Protein AF-A0A6V7LEU6-F1 (afdb_monomer_lite)

Organism: NCBI:txid1563983

Secondary structure (DSSP, 8-state):
-HHHHHHHHHHHHHHHHHHHHHHHHHHHHHS-HHHHHHHHHHHHHHHHHHHHHHHHHHHHTTT-SHHHHHHHHHHHHHHHHHHHHS---TT----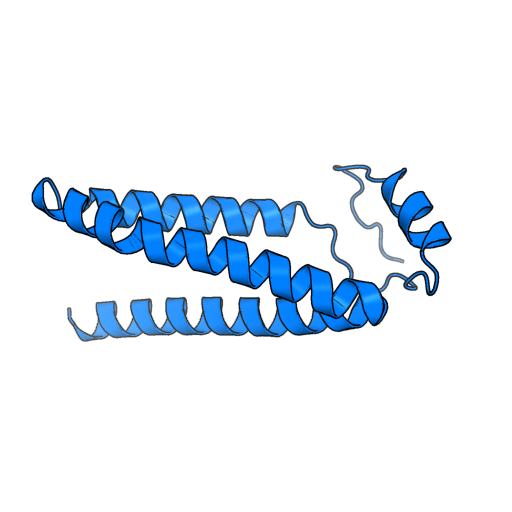SSHHHHHHHHHT--TT------

Radius of gyration: 18.44 Å; chains: 1; bounding box: 52×36×47 Å

InterPro domains:
  IPR020846 Major facilitator superfamily domain [PS50850] (1-91)
  IPR036259 MFS transporter superfamily [G3DSA:1.20.1250.20] (1-100)
  IPR036259 MFS transporter superfamily [SSF103473] (2-95)

pLDDT: mean 76.02, std 16.42, range [37.62, 94.88]

Sequence (117 aa):
AVWVTVSLAMIGKFGIAASFAVFYVFVGELLPTVLRSQAMGIASFIAGIGLLTFPYIVHLAVYSRVLPLIVMGSLSVAGALTSIFLPETLNIHLPQTIEEGEMFGADFKLWSCPTLP

Structure (mmCIF, N/CA/C/O backbone):
data_AF-A0A6V7LEU6-F1
#
_entry.id   AF-A0A6V7LEU6-F1
#
loop_
_atom_site.group_PDB
_atom_site.id
_atom_site.type_symbol
_atom_site.label_atom_id
_atom_site.label_alt_id
_atom_site.label_comp_id
_atom_site.label_asym_id
_atom_site.label_entity_id
_atom_site.label_seq_id
_atom_site.pdbx_PDB_ins_code
_atom_site.Cartn_x
_atom_site.Cartn_y
_atom_site.Cartn_z
_atom_site.occupancy
_atom_site.B_iso_or_equiv
_atom_site.auth_seq_id
_atom_site.auth_comp_id
_atom_site.auth_asym_id
_atom_site.auth_atom_id
_atom_site.pdbx_PDB_model_num
ATOM 1 N N . ALA A 1 1 ? 2.404 16.525 -23.815 1.00 63.25 1 ALA A N 1
ATOM 2 C CA . ALA A 1 1 ? 2.902 15.404 -22.986 1.00 63.25 1 ALA A CA 1
ATOM 3 C C . ALA A 1 1 ? 2.872 15.710 -21.482 1.00 63.25 1 ALA A C 1
ATOM 5 O O . ALA A 1 1 ? 2.336 14.900 -20.741 1.00 63.25 1 ALA A O 1
ATOM 6 N N . VAL A 1 2 ? 3.361 16.874 -21.023 1.00 83.00 2 VAL A N 1
ATOM 7 C CA . VAL A 1 2 ? 3.438 17.222 -19.583 1.00 83.00 2 VAL A CA 1
ATOM 8 C C . VAL A 1 2 ? 2.072 17.240 -18.875 1.00 83.00 2 VAL A C 1
ATOM 10 O O . VAL A 1 2 ? 1.939 16.710 -17.777 1.00 83.00 2 VAL A O 1
ATOM 13 N N . TRP A 1 3 ? 1.029 17.763 -19.525 1.00 89.00 3 TRP A N 1
ATOM 14 C CA . TRP A 1 3 ? -0.334 17.779 -18.974 1.00 89.00 3 TRP A CA 1
ATOM 15 C C . TRP A 1 3 ? -0.892 16.377 -18.688 1.00 89.00 3 TRP A C 1
ATOM 17 O O . TRP A 1 3 ? -1.553 16.178 -17.675 1.00 89.00 3 TRP A O 1
ATOM 27 N N . VAL A 1 4 ? -0.554 15.389 -19.525 1.00 90.19 4 VAL A N 1
ATOM 28 C CA . VAL A 1 4 ? -0.966 13.990 -19.328 1.00 90.19 4 VAL A CA 1
ATOM 29 C C . VAL A 1 4 ? -0.265 13.407 -18.102 1.00 90.19 4 VAL A C 1
ATOM 31 O O . VAL A 1 4 ? -0.929 12.875 -17.217 1.00 90.19 4 VAL A O 1
ATOM 34 N N . THR A 1 5 ? 1.053 13.588 -17.979 1.00 87.50 5 THR A N 1
ATOM 35 C CA . THR A 1 5 ? 1.806 13.120 -16.803 1.00 87.50 5 THR A CA 1
ATOM 36 C C . THR A 1 5 ? 1.355 13.791 -15.507 1.00 87.50 5 THR A C 1
ATOM 38 O O . THR A 1 5 ? 1.269 13.127 -14.480 1.00 87.50 5 THR A O 1
ATOM 41 N N . VAL A 1 6 ? 1.011 15.082 -15.550 1.00 91.06 6 VAL A N 1
ATOM 42 C CA . VAL A 1 6 ? 0.497 15.812 -14.382 1.00 91.06 6 VAL A CA 1
ATOM 43 C C . VAL A 1 6 ? -0.894 15.312 -14.002 1.00 91.06 6 VAL A C 1
ATOM 45 O O . VAL A 1 6 ? -1.130 15.045 -12.828 1.00 91.06 6 VAL A O 1
ATOM 48 N N . SER A 1 7 ? -1.794 15.121 -14.972 1.00 93.44 7 SER A N 1
ATOM 49 C CA . SER A 1 7 ? -3.133 14.584 -14.700 1.00 93.44 7 SER A CA 1
ATOM 50 C C . SER A 1 7 ? -3.073 13.187 -14.074 1.00 93.44 7 SER A C 1
ATOM 52 O O . SER A 1 7 ? -3.709 12.948 -13.050 1.00 93.44 7 SER A O 1
ATOM 54 N N . LEU A 1 8 ? -2.223 12.302 -14.605 1.00 88.38 8 LEU A N 1
ATOM 55 C CA . LEU A 1 8 ? -2.043 10.947 -14.087 1.00 88.38 8 LEU A CA 1
ATOM 56 C C . LEU A 1 8 ? -1.439 10.954 -12.674 1.00 88.38 8 LEU A C 1
ATOM 58 O O . LEU A 1 8 ? -1.894 10.218 -11.800 1.00 88.38 8 LEU A O 1
ATOM 62 N N . ALA A 1 9 ? -0.464 11.831 -12.419 1.00 88.38 9 ALA A N 1
ATOM 63 C CA . ALA A 1 9 ? 0.120 12.000 -11.090 1.00 88.38 9 ALA A CA 1
ATOM 64 C C . ALA A 1 9 ? -0.896 12.535 -10.065 1.00 88.38 9 ALA A C 1
ATOM 66 O O . ALA A 1 9 ? -0.899 12.092 -8.917 1.00 88.38 9 ALA A O 1
ATOM 67 N N . MET A 1 10 ? -1.778 13.458 -10.465 1.00 93.62 10 MET A N 1
ATOM 68 C CA . MET A 1 10 ? -2.824 13.992 -9.586 1.00 93.62 10 MET A CA 1
ATOM 69 C C . MET A 1 10 ? -3.882 12.946 -9.243 1.00 93.62 10 MET A C 1
ATOM 71 O O . MET A 1 10 ? -4.287 12.869 -8.086 1.00 93.62 10 MET A O 1
ATOM 75 N N . ILE A 1 11 ? -4.272 12.100 -10.203 1.00 94.25 11 ILE A N 1
ATOM 76 C CA . ILE A 1 11 ? -5.182 10.971 -9.954 1.00 94.25 11 ILE A CA 1
ATOM 77 C C . ILE A 1 11 ? -4.559 10.002 -8.944 1.00 94.25 11 ILE A C 1
ATOM 79 O O . ILE A 1 11 ? -5.209 9.632 -7.969 1.00 94.25 11 ILE A O 1
ATOM 83 N N . GLY A 1 12 ? -3.281 9.649 -9.121 1.00 89.88 12 GLY A N 1
ATOM 84 C CA . GLY A 1 12 ? -2.567 8.791 -8.170 1.00 89.88 12 GLY A CA 1
ATOM 85 C C . GLY A 1 12 ? -2.496 9.400 -6.767 1.00 89.88 12 GLY A C 1
ATOM 86 O O . GLY A 1 12 ? -2.802 8.733 -5.780 1.00 89.88 12 GLY A O 1
ATOM 87 N N . LYS A 1 13 ? -2.167 10.694 -6.666 1.00 90.06 13 LYS A N 1
ATOM 88 C CA . LYS A 1 13 ? -2.122 11.414 -5.384 1.00 90.06 13 LYS A CA 1
ATOM 89 C C . LYS A 1 13 ? -3.492 11.464 -4.702 1.00 90.06 13 LYS A C 1
ATOM 91 O O . LYS A 1 13 ? -3.566 11.292 -3.487 1.00 90.06 13 LYS A O 1
ATOM 96 N N . PHE A 1 14 ? -4.558 11.685 -5.469 1.00 92.81 14 PHE A N 1
ATOM 97 C CA . PHE A 1 14 ? -5.927 11.675 -4.960 1.00 92.81 14 PHE A CA 1
ATOM 98 C C . PHE A 1 14 ? -6.324 10.291 -4.435 1.00 92.81 14 PHE A C 1
ATOM 100 O O . PHE A 1 14 ? -6.850 10.195 -3.330 1.00 92.81 14 PHE A O 1
ATOM 107 N N . GLY A 1 15 ? -5.998 9.224 -5.173 1.00 91.62 15 GLY A N 1
ATOM 108 C CA . GLY A 1 15 ? -6.256 7.848 -4.744 1.00 91.62 15 GLY A CA 1
ATOM 109 C C . GLY A 1 15 ? -5.572 7.513 -3.419 1.00 91.62 15 GLY A C 1
ATOM 110 O O . GLY A 1 15 ? -6.227 7.049 -2.492 1.00 91.62 15 GLY A O 1
ATOM 111 N N . ILE A 1 16 ? -4.284 7.844 -3.285 1.00 89.19 16 ILE A N 1
ATOM 112 C CA . ILE A 1 16 ? -3.537 7.629 -2.036 1.00 89.19 16 ILE A CA 1
ATOM 113 C C . ILE A 1 16 ? -4.184 8.401 -0.876 1.00 89.19 16 ILE A C 1
ATOM 115 O O . ILE A 1 16 ? -4.382 7.838 0.198 1.00 89.19 16 ILE A O 1
ATOM 119 N N . ALA A 1 17 ? -4.553 9.669 -1.085 1.00 92.06 17 ALA A N 1
ATOM 120 C CA . ALA A 1 17 ? -5.201 10.479 -0.053 1.00 92.06 17 ALA A CA 1
ATOM 121 C C . ALA A 1 17 ? -6.556 9.897 0.390 1.00 92.06 17 ALA A C 1
ATOM 123 O O . ALA A 1 17 ? -6.834 9.844 1.589 1.00 92.06 17 ALA A O 1
ATOM 124 N N . ALA A 1 18 ? -7.370 9.424 -0.557 1.00 91.50 18 ALA A N 1
ATOM 125 C CA . ALA A 1 18 ? -8.646 8.777 -0.267 1.00 91.50 18 ALA A CA 1
ATOM 126 C C . ALA A 1 18 ? -8.455 7.478 0.535 1.00 91.50 18 ALA A C 1
ATOM 128 O O . ALA A 1 18 ? -9.105 7.299 1.564 1.00 91.50 18 ALA A O 1
ATOM 129 N N . SER A 1 19 ? -7.514 6.615 0.131 1.00 89.06 19 SER A N 1
ATOM 130 C CA . SER A 1 19 ? -7.186 5.385 0.866 1.00 89.06 19 SER A CA 1
ATOM 131 C C . SER A 1 19 ? -6.724 5.671 2.296 1.00 89.06 19 SER A C 1
ATOM 133 O O . SER A 1 19 ? -7.153 4.990 3.225 1.00 89.06 19 SER A O 1
ATOM 135 N N . PHE A 1 20 ? -5.894 6.702 2.501 1.00 87.56 20 PHE A N 1
ATOM 136 C CA . PHE A 1 20 ? -5.475 7.113 3.844 1.00 87.56 20 PHE A CA 1
ATOM 137 C C . PHE A 1 20 ? -6.657 7.589 4.693 1.00 87.56 20 PHE A C 1
ATOM 139 O O . PHE A 1 20 ? -6.767 7.185 5.847 1.00 87.56 20 PHE A O 1
ATOM 146 N N . ALA A 1 21 ? -7.561 8.404 4.143 1.00 89.25 21 ALA A N 1
ATOM 147 C CA . ALA A 1 21 ? -8.737 8.872 4.878 1.00 89.25 21 ALA A CA 1
ATOM 148 C C . ALA A 1 21 ? -9.623 7.704 5.342 1.00 89.25 21 ALA A C 1
ATOM 150 O O . ALA A 1 21 ? -10.013 7.649 6.507 1.00 89.25 21 ALA A O 1
ATOM 151 N N . VAL A 1 22 ? -9.872 6.738 4.455 1.00 86.38 22 VAL A N 1
ATOM 152 C CA . VAL A 1 22 ? -10.652 5.531 4.763 1.00 86.38 22 VAL A CA 1
ATOM 153 C C . VAL A 1 22 ? -9.960 4.675 5.829 1.00 86.38 22 VAL A C 1
ATOM 155 O O . VAL A 1 22 ? -10.609 4.244 6.779 1.00 86.38 22 VAL A O 1
ATOM 158 N N . PHE A 1 23 ? -8.640 4.489 5.742 1.00 84.50 23 PHE A N 1
ATOM 159 C CA . PHE A 1 23 ? -7.867 3.767 6.758 1.00 84.50 23 PHE A CA 1
ATOM 160 C C . PHE A 1 23 ? -8.018 4.384 8.158 1.00 84.50 23 PHE A C 1
ATOM 162 O O . PHE A 1 23 ? -8.234 3.664 9.131 1.00 84.50 23 PHE A O 1
ATOM 169 N N . TYR A 1 24 ? -7.960 5.715 8.268 1.00 84.50 24 TYR A N 1
ATOM 170 C CA . TYR A 1 24 ? -8.145 6.414 9.546 1.00 84.50 24 TYR A CA 1
ATOM 171 C C . TYR A 1 24 ? -9.540 6.216 10.144 1.00 84.50 24 TYR A C 1
ATOM 173 O O . TYR A 1 24 ? -9.666 6.119 11.368 1.00 84.50 24 TYR A O 1
ATOM 181 N N . VAL A 1 25 ? -10.571 6.163 9.296 1.00 85.12 25 VAL A N 1
ATOM 182 C CA . VAL A 1 25 ? -11.943 5.862 9.719 1.00 85.12 25 VAL A CA 1
ATOM 183 C C . VAL A 1 25 ? -12.026 4.415 10.195 1.00 85.12 25 VAL A C 1
ATOM 185 O O . VAL A 1 25 ? -12.459 4.186 11.317 1.00 85.12 25 VAL A O 1
ATOM 188 N N . PHE A 1 26 ? -11.501 3.451 9.434 1.00 78.12 26 PHE A N 1
ATOM 189 C CA . PHE A 1 26 ? -11.502 2.041 9.840 1.00 78.12 26 PHE A CA 1
ATOM 190 C C . PHE A 1 26 ? -10.805 1.798 11.172 1.00 78.12 26 PHE A C 1
ATOM 192 O O . PHE A 1 26 ? -11.344 1.123 12.040 1.00 78.12 26 PHE A O 1
ATOM 199 N N . VAL A 1 27 ? -9.637 2.398 11.373 1.00 80.25 27 VAL A N 1
ATOM 200 C CA . VAL A 1 27 ? -8.911 2.330 12.646 1.00 80.25 27 VAL A CA 1
ATOM 201 C C . VAL A 1 27 ? -9.716 2.948 13.800 1.00 80.25 27 VAL A C 1
ATOM 203 O O . VAL A 1 27 ? -9.515 2.572 14.950 1.00 80.25 27 VAL A O 1
ATOM 206 N N . GLY A 1 28 ? -10.615 3.895 13.519 1.00 77.06 28 GLY A N 1
ATOM 207 C CA . GLY A 1 28 ? -11.516 4.482 14.509 1.00 77.06 28 GLY A CA 1
ATOM 208 C C . GLY A 1 28 ? -12.744 3.635 14.836 1.00 77.06 28 GLY A C 1
ATOM 209 O O . GLY A 1 28 ? -13.173 3.663 15.984 1.00 77.06 28 GLY A O 1
ATOM 210 N N . GLU A 1 29 ? -13.274 2.900 13.859 1.00 77.31 29 GLU A N 1
ATOM 211 C CA . GLU A 1 29 ? -14.471 2.064 14.014 1.00 77.31 29 GLU A CA 1
ATOM 212 C C . GLU A 1 29 ? -14.131 0.682 14.598 1.00 77.31 29 GLU A C 1
ATOM 214 O O . GLU A 1 29 ? -14.792 0.227 15.523 1.00 77.31 29 GLU A O 1
ATOM 219 N N . LEU A 1 30 ? -13.071 0.027 14.102 1.00 69.12 30 LEU A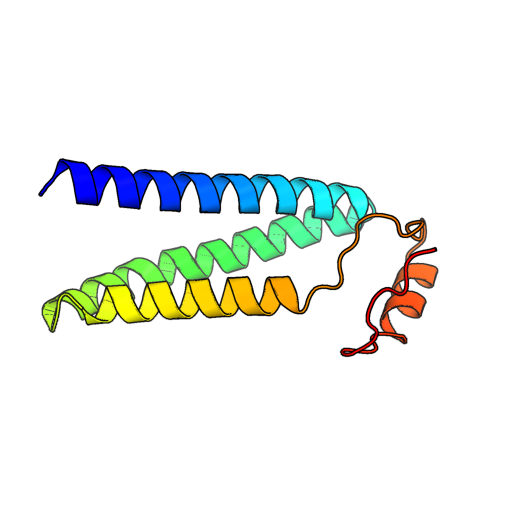 N 1
ATOM 220 C CA . LEU A 1 30 ? -12.717 -1.362 14.445 1.00 69.12 30 LEU A CA 1
ATOM 221 C C . LEU A 1 30 ? -11.973 -1.525 15.772 1.00 69.12 30 LEU A C 1
ATOM 223 O O . LEU A 1 30 ? -12.010 -2.604 16.359 1.00 69.12 30 LEU A O 1
ATOM 227 N N . LEU A 1 31 ? -11.224 -0.509 16.208 1.00 68.19 31 LEU A N 1
ATOM 228 C CA . LEU A 1 31 ? -10.279 -0.661 17.313 1.00 68.19 31 LEU A CA 1
ATOM 229 C C . LEU A 1 31 ? -10.725 0.133 18.550 1.00 68.19 31 LEU A C 1
ATOM 231 O O . LEU A 1 31 ? -10.896 1.353 18.460 1.00 68.19 31 LEU A O 1
ATOM 235 N N . PRO A 1 32 ? -10.818 -0.499 19.739 1.00 70.88 32 PRO A N 1
ATOM 236 C CA . PRO A 1 32 ? -11.020 0.225 20.989 1.00 70.88 32 PRO A CA 1
ATOM 237 C C . PRO A 1 32 ? -9.854 1.193 21.248 1.00 70.88 32 PRO A C 1
ATOM 239 O O . PRO A 1 32 ? -8.738 1.008 20.756 1.00 70.88 32 PRO A O 1
ATOM 242 N N . THR A 1 33 ? -10.090 2.234 22.051 1.00 75.38 33 THR A N 1
ATOM 243 C CA . THR A 1 33 ? -9.175 3.384 22.238 1.00 75.38 33 THR A CA 1
ATOM 244 C C . THR A 1 33 ? -7.727 3.012 22.584 1.00 75.38 33 THR A C 1
ATOM 246 O O . THR A 1 33 ? -6.807 3.708 22.155 1.00 75.38 33 THR A O 1
ATOM 249 N N . VAL A 1 34 ? -7.505 1.900 23.294 1.00 75.06 34 VAL A N 1
ATOM 250 C CA . VAL A 1 34 ? -6.168 1.377 23.636 1.00 75.06 34 VAL A CA 1
ATOM 251 C C . VAL A 1 34 ? -5.428 0.741 22.454 1.00 75.06 34 VAL A C 1
ATOM 253 O O . VAL A 1 34 ? -4.209 0.855 22.361 1.00 75.06 34 VAL A O 1
ATOM 256 N N . LEU A 1 35 ? -6.145 0.102 21.528 1.00 77.81 35 LEU A N 1
ATOM 257 C CA . LEU A 1 35 ? -5.558 -0.515 20.336 1.00 77.81 35 LEU A CA 1
ATOM 258 C C . LEU A 1 35 ? -5.394 0.495 19.200 1.00 77.81 35 LEU A C 1
ATOM 260 O O . LEU A 1 35 ? -4.476 0.367 18.394 1.00 77.81 35 LEU A O 1
ATOM 264 N N . ARG A 1 36 ? -6.228 1.540 19.165 1.00 83.00 36 ARG A N 1
ATOM 265 C CA . ARG A 1 36 ? -6.163 2.593 18.146 1.00 83.00 36 ARG A CA 1
ATOM 266 C C . ARG A 1 36 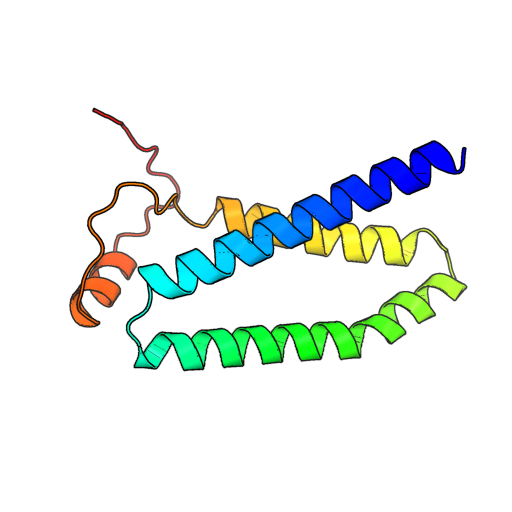? -4.808 3.307 18.121 1.00 83.00 36 ARG A C 1
ATOM 268 O O . ARG A 1 36 ? -4.226 3.481 17.052 1.00 83.00 36 ARG A O 1
ATOM 275 N N . SER A 1 37 ? -4.290 3.713 19.281 1.00 86.06 37 SER A N 1
ATOM 276 C CA . SER A 1 37 ? -2.991 4.399 19.379 1.00 86.06 37 SER A CA 1
ATOM 277 C C . SER A 1 37 ? -1.825 3.480 19.002 1.00 86.06 37 SER A C 1
ATOM 279 O O . SER A 1 37 ? -0.927 3.897 18.270 1.00 86.06 37 SER A O 1
ATOM 281 N N . GLN A 1 38 ? -1.879 2.215 19.427 1.00 89.00 38 GLN A N 1
ATOM 282 C CA . GLN A 1 38 ? -0.895 1.184 19.088 1.00 89.00 38 GLN A CA 1
ATOM 283 C C . GLN A 1 38 ? -0.871 0.902 17.579 1.00 89.00 38 GLN A C 1
ATOM 285 O O . GLN A 1 38 ? 0.193 0.936 16.964 1.00 89.00 38 GLN A O 1
ATOM 290 N N . ALA A 1 39 ? -2.036 0.700 16.957 1.00 85.69 39 ALA A N 1
ATOM 291 C CA . ALA A 1 39 ? -2.151 0.442 15.523 1.00 85.69 39 ALA A CA 1
ATOM 292 C C . ALA A 1 39 ? -1.605 1.605 14.683 1.00 85.69 39 ALA A C 1
ATOM 294 O O . ALA A 1 39 ? -0.837 1.383 13.746 1.00 85.69 39 ALA A O 1
ATOM 295 N N . MET A 1 40 ? -1.925 2.851 15.050 1.00 88.75 40 MET A N 1
ATOM 296 C CA . MET A 1 40 ? -1.361 4.023 14.371 1.00 88.75 40 MET A CA 1
ATOM 297 C C . MET A 1 40 ? 0.153 4.160 14.579 1.00 88.75 40 MET A C 1
ATOM 299 O O . MET A 1 40 ? 0.858 4.569 13.654 1.00 88.75 40 MET A O 1
ATOM 303 N N . GLY A 1 41 ? 0.672 3.792 15.755 1.00 90.88 41 GLY A N 1
ATOM 304 C CA . GLY A 1 41 ? 2.112 3.744 16.019 1.00 90.88 41 GLY A CA 1
ATOM 305 C C . GLY A 1 41 ? 2.833 2.732 15.127 1.00 90.88 41 GLY A C 1
ATOM 306 O O . GLY A 1 41 ? 3.826 3.073 14.484 1.00 90.88 41 GLY A O 1
ATOM 307 N N . ILE A 1 42 ? 2.292 1.516 15.011 1.00 91.12 42 ILE A N 1
ATOM 308 C CA . ILE A 1 42 ? 2.835 0.457 14.146 1.00 91.12 42 ILE A CA 1
ATOM 309 C C . ILE A 1 42 ? 2.778 0.879 12.673 1.00 91.12 42 ILE A C 1
ATOM 311 O O . ILE A 1 42 ? 3.774 0.759 11.960 1.00 91.12 42 ILE A O 1
ATOM 315 N N . ALA A 1 43 ? 1.652 1.437 12.219 1.00 89.00 43 ALA A N 1
ATOM 316 C CA . ALA A 1 43 ? 1.516 1.948 10.855 1.00 89.00 43 ALA A CA 1
ATOM 317 C C . ALA A 1 43 ? 2.552 3.044 10.550 1.00 89.00 43 ALA A C 1
ATOM 319 O O . ALA A 1 43 ? 3.182 3.032 9.491 1.00 89.00 43 ALA A O 1
ATOM 320 N N . SER A 1 44 ? 2.787 3.951 11.502 1.00 91.44 44 SER A N 1
ATOM 321 C CA . SER A 1 44 ? 3.796 5.010 11.374 1.00 91.44 44 SER A CA 1
ATOM 322 C C . SER A 1 44 ? 5.218 4.449 11.327 1.00 91.44 44 SER A C 1
ATOM 324 O O . SER A 1 44 ? 6.047 4.937 10.561 1.00 91.44 44 SER A O 1
ATOM 326 N N . PHE A 1 45 ? 5.507 3.398 12.097 1.00 94.56 45 PHE A N 1
ATOM 327 C CA . PHE A 1 45 ? 6.798 2.714 12.062 1.00 94.56 45 PHE A CA 1
ATOM 328 C C . PHE A 1 45 ? 7.055 2.047 10.701 1.00 94.56 45 PHE A C 1
ATOM 330 O O . PHE A 1 45 ? 8.123 2.234 10.116 1.00 94.56 45 PHE A O 1
ATOM 337 N N . ILE A 1 46 ? 6.057 1.347 10.148 1.00 91.88 46 ILE A N 1
ATOM 338 C CA . ILE A 1 46 ? 6.132 0.737 8.809 1.00 91.88 46 ILE A CA 1
ATOM 339 C C . ILE A 1 46 ? 6.332 1.815 7.736 1.00 91.88 46 ILE A C 1
ATOM 341 O O . ILE A 1 46 ? 7.199 1.675 6.871 1.00 91.88 46 ILE A O 1
ATOM 345 N N . ALA A 1 47 ? 5.586 2.922 7.817 1.00 90.69 47 ALA A N 1
ATOM 346 C CA . ALA A 1 47 ? 5.779 4.068 6.931 1.00 90.69 47 ALA A CA 1
ATOM 347 C C . ALA A 1 47 ? 7.207 4.634 7.042 1.00 90.69 47 ALA A C 1
ATOM 349 O O . ALA A 1 47 ? 7.834 4.922 6.023 1.00 90.69 47 ALA A O 1
ATOM 350 N N . GLY A 1 48 ? 7.758 4.715 8.257 1.00 94.25 48 GLY A N 1
ATOM 351 C CA . GLY A 1 48 ? 9.142 5.119 8.512 1.00 94.25 48 GLY A CA 1
ATOM 352 C C . GLY A 1 48 ? 10.176 4.223 7.822 1.00 94.25 48 GLY A C 1
ATOM 353 O O . GLY A 1 48 ? 11.087 4.734 7.169 1.00 94.25 48 GLY A O 1
ATOM 354 N N . ILE A 1 49 ? 10.010 2.897 7.885 1.00 94.88 49 ILE A N 1
ATOM 355 C CA . ILE A 1 49 ? 10.864 1.944 7.150 1.00 94.88 49 ILE A CA 1
ATOM 356 C C . ILE A 1 49 ? 10.755 2.176 5.637 1.00 94.88 49 ILE A C 1
ATOM 358 O O . ILE A 1 49 ? 11.765 2.155 4.926 1.00 94.88 49 ILE A O 1
ATOM 362 N N . GLY A 1 50 ? 9.547 2.451 5.138 1.00 89.81 50 GLY A N 1
ATOM 363 C CA . GLY A 1 50 ? 9.315 2.802 3.737 1.00 89.81 50 GLY A CA 1
ATOM 364 C C . GLY A 1 50 ? 10.088 4.053 3.314 1.00 89.81 50 GLY A C 1
ATOM 365 O O . GLY A 1 50 ? 10.762 4.040 2.283 1.00 89.81 50 GLY A O 1
ATOM 366 N N . LEU A 1 51 ? 10.067 5.106 4.139 1.00 91.25 51 LEU A N 1
ATOM 367 C CA . LEU A 1 51 ? 10.833 6.335 3.901 1.00 91.25 51 LEU A CA 1
ATOM 368 C C . LEU A 1 51 ? 12.347 6.090 3.909 1.00 91.25 51 LEU A C 1
ATOM 370 O O . LEU A 1 51 ? 13.050 6.645 3.067 1.00 91.25 51 LEU A O 1
ATOM 374 N N . LEU A 1 52 ? 12.850 5.247 4.815 1.00 94.19 52 LEU A N 1
ATOM 375 C CA . LEU A 1 52 ? 14.274 4.898 4.871 1.00 94.19 52 LEU A CA 1
ATOM 376 C C . LEU A 1 52 ? 14.722 4.102 3.635 1.00 94.19 52 LEU A C 1
ATOM 378 O O . LEU A 1 52 ? 15.834 4.281 3.140 1.00 94.19 52 LEU A O 1
ATOM 382 N N . THR A 1 53 ? 13.843 3.248 3.112 1.00 89.81 53 THR A N 1
ATOM 383 C CA . THR A 1 53 ? 14.105 2.418 1.926 1.00 89.81 53 THR A CA 1
ATOM 384 C C . THR A 1 53 ? 13.966 3.217 0.620 1.00 89.81 53 THR A C 1
ATOM 386 O O . THR A 1 53 ? 14.599 2.901 -0.387 1.00 89.81 53 THR A O 1
ATOM 389 N N . PHE A 1 54 ? 13.190 4.302 0.623 1.00 88.12 54 PHE A N 1
ATOM 390 C CA . PHE A 1 54 ? 12.935 5.162 -0.537 1.00 88.12 54 PHE A CA 1
ATOM 391 C C . PHE A 1 54 ? 14.195 5.669 -1.272 1.00 88.12 54 PHE A C 1
ATOM 393 O O . PHE A 1 54 ? 14.274 5.475 -2.489 1.00 88.12 54 PHE A O 1
ATOM 400 N N . PRO A 1 55 ? 15.203 6.278 -0.606 1.00 89.50 55 PRO A N 1
ATOM 401 C CA . PRO A 1 55 ? 16.419 6.735 -1.280 1.00 89.50 55 PRO A CA 1
ATOM 402 C C . PRO A 1 55 ? 17.204 5.586 -1.923 1.00 89.50 55 PRO A C 1
ATOM 404 O O . PRO A 1 55 ? 17.776 5.788 -2.988 1.00 89.50 55 PRO A O 1
ATOM 407 N N . TYR A 1 56 ? 17.174 4.373 -1.355 1.00 87.19 56 TYR A N 1
ATOM 408 C CA . TYR A 1 56 ? 17.793 3.192 -1.971 1.00 87.19 56 TYR A CA 1
ATOM 409 C C . TYR A 1 56 ? 17.098 2.799 -3.279 1.00 87.19 56 TYR A C 1
ATOM 411 O O . TYR A 1 56 ? 17.765 2.527 -4.279 1.00 87.19 56 TYR A O 1
ATOM 419 N N . ILE A 1 57 ? 15.762 2.836 -3.308 1.00 85.38 57 ILE A N 1
ATOM 420 C CA . ILE A 1 57 ? 14.978 2.550 -4.520 1.00 85.38 57 ILE A CA 1
ATOM 421 C C . ILE A 1 57 ? 15.251 3.605 -5.601 1.00 85.38 57 ILE A C 1
ATOM 423 O O . ILE A 1 57 ? 15.434 3.269 -6.771 1.00 85.38 57 ILE A O 1
ATOM 427 N N . VAL A 1 58 ? 15.329 4.883 -5.219 1.00 85.06 58 VAL A N 1
ATOM 428 C CA . VAL A 1 58 ? 15.673 5.975 -6.145 1.00 85.06 58 VAL A CA 1
ATOM 429 C C . VAL A 1 58 ? 17.117 5.853 -6.633 1.00 85.06 58 VAL A C 1
ATOM 431 O O . VAL A 1 58 ? 17.388 6.131 -7.797 1.00 85.06 58 VAL A O 1
ATOM 434 N N . HIS A 1 59 ? 18.046 5.378 -5.804 1.00 83.94 59 HIS A N 1
ATOM 435 C CA . HIS A 1 59 ? 19.432 5.175 -6.222 1.00 83.94 59 HIS A CA 1
ATOM 436 C C . HIS A 1 59 ? 19.571 4.057 -7.271 1.00 83.94 59 HIS A C 1
ATOM 438 O O . HIS A 1 59 ? 20.403 4.157 -8.176 1.00 83.94 59 HIS A O 1
ATOM 444 N N . LEU A 1 60 ? 18.710 3.035 -7.222 1.00 77.94 60 LEU A N 1
ATOM 445 C CA . LEU A 1 60 ? 18.597 2.012 -8.271 1.00 77.94 60 LEU A CA 1
ATOM 446 C C . LEU A 1 60 ? 18.145 2.586 -9.628 1.00 77.94 60 LEU A C 1
ATOM 448 O O . LEU A 1 60 ? 18.439 2.001 -10.673 1.00 77.94 60 LEU A O 1
ATOM 452 N N . ALA A 1 61 ? 17.498 3.757 -9.639 1.00 76.44 61 ALA A N 1
ATOM 453 C CA . ALA A 1 61 ? 17.081 4.445 -10.863 1.00 76.44 61 ALA A CA 1
ATOM 454 C C . ALA A 1 61 ? 18.254 4.889 -11.754 1.00 76.44 61 ALA A C 1
ATOM 456 O O . ALA A 1 61 ? 18.042 5.195 -12.929 1.00 76.44 61 ALA A O 1
ATOM 457 N N . VAL A 1 62 ? 19.477 4.930 -11.207 1.00 75.31 62 VAL A N 1
ATOM 458 C CA . VAL A 1 62 ? 20.705 5.276 -11.941 1.00 75.31 62 VAL A CA 1
ATOM 459 C C . VAL A 1 62 ? 21.021 4.236 -13.021 1.00 75.31 62 VAL A C 1
ATOM 461 O O . VAL A 1 62 ? 21.511 4.602 -14.084 1.00 75.31 62 VAL A O 1
ATOM 464 N N . TYR A 1 63 ? 20.691 2.960 -12.790 1.00 76.50 63 TYR A N 1
ATOM 465 C CA . TYR A 1 63 ? 20.870 1.899 -13.788 1.00 76.50 63 TYR A CA 1
ATOM 466 C C . TYR A 1 63 ? 19.759 1.906 -14.843 1.00 76.50 63 TYR A C 1
ATOM 468 O O . TYR A 1 63 ? 20.026 1.774 -16.035 1.00 76.50 63 TYR A O 1
ATOM 476 N N . SER A 1 64 ? 18.501 2.075 -14.427 1.00 73.19 64 SER A N 1
ATOM 477 C CA . SER A 1 64 ? 17.395 2.314 -15.355 1.00 73.19 64 SER A CA 1
ATOM 478 C C . SER A 1 64 ? 16.252 3.070 -14.681 1.00 73.19 64 SER A C 1
ATOM 480 O O . SER A 1 64 ? 15.849 2.764 -13.560 1.00 73.19 64 SER A O 1
ATOM 482 N N . ARG A 1 65 ? 15.657 4.029 -15.399 1.00 73.62 65 ARG A N 1
ATOM 483 C CA . ARG A 1 65 ? 14.521 4.827 -14.903 1.00 73.62 65 ARG A CA 1
ATOM 484 C C . ARG A 1 65 ? 13.241 3.994 -14.700 1.00 73.62 65 ARG A C 1
ATOM 486 O O . ARG A 1 65 ? 12.332 4.436 -14.007 1.00 73.62 65 ARG A O 1
ATOM 493 N N . VAL A 1 66 ? 13.177 2.795 -15.282 1.00 79.31 66 VAL A N 1
ATOM 494 C CA . VAL A 1 66 ? 12.007 1.901 -15.253 1.00 79.31 66 VAL A CA 1
ATOM 495 C C . VAL A 1 66 ? 11.972 1.033 -13.986 1.00 79.31 66 VAL A C 1
ATOM 497 O O . VAL A 1 66 ? 10.895 0.792 -13.448 1.00 79.31 66 VAL A O 1
ATOM 500 N N . LEU A 1 67 ? 13.132 0.626 -13.456 1.00 83.12 67 LEU A N 1
ATOM 501 C CA . LEU A 1 67 ? 13.247 -0.180 -12.230 1.00 83.12 67 LEU A CA 1
ATOM 502 C C . LEU A 1 67 ? 12.473 0.376 -11.017 1.00 83.12 67 LEU A C 1
ATOM 504 O O . LEU A 1 67 ? 11.641 -0.352 -10.474 1.00 83.12 67 LEU A O 1
ATOM 508 N N . PRO A 1 68 ? 12.670 1.637 -10.585 1.00 83.56 68 PRO A N 1
ATOM 509 C CA . PRO A 1 68 ? 11.968 2.171 -9.414 1.00 83.56 68 PRO A CA 1
ATOM 510 C C . PRO A 1 68 ? 10.452 2.273 -9.629 1.00 83.56 68 PRO A C 1
ATOM 512 O O . PRO A 1 68 ? 9.690 2.103 -8.679 1.00 83.56 68 PRO A O 1
ATOM 515 N N . LEU A 1 69 ? 10.007 2.516 -10.869 1.00 82.81 69 LEU A N 1
ATOM 516 C CA . LEU A 1 69 ? 8.586 2.573 -11.220 1.00 82.81 69 LEU A CA 1
ATOM 517 C C . LEU A 1 69 ? 7.927 1.199 -11.074 1.00 82.81 69 LEU A C 1
ATOM 519 O O . LEU A 1 69 ? 6.840 1.110 -10.510 1.00 82.81 69 LEU A O 1
ATOM 523 N N . ILE A 1 70 ? 8.596 0.133 -11.527 1.00 87.25 70 ILE A N 1
ATOM 524 C CA . ILE A 1 70 ? 8.102 -1.242 -11.369 1.00 87.25 70 ILE A CA 1
ATOM 525 C C . ILE A 1 70 ? 8.057 -1.626 -9.889 1.00 87.25 70 ILE A C 1
ATOM 527 O O . ILE A 1 70 ? 7.053 -2.168 -9.438 1.00 87.25 70 ILE A O 1
ATOM 531 N N . VAL A 1 71 ? 9.102 -1.305 -9.117 1.00 88.94 71 VAL A N 1
ATOM 532 C CA . VAL A 1 71 ? 9.152 -1.613 -7.679 1.00 88.94 71 VAL A CA 1
ATOM 533 C C . VAL A 1 71 ? 8.007 -0.914 -6.942 1.00 88.94 71 VAL A C 1
ATOM 535 O O . VAL A 1 71 ? 7.182 -1.590 -6.331 1.00 88.94 71 VAL A O 1
ATOM 538 N N . MET A 1 72 ? 7.880 0.409 -7.069 1.00 87.69 72 MET A N 1
ATOM 539 C CA . MET A 1 72 ? 6.803 1.172 -6.419 1.00 87.69 72 MET A CA 1
ATOM 540 C C . MET A 1 72 ? 5.410 0.739 -6.886 1.00 87.69 72 MET A C 1
ATOM 542 O O . MET A 1 72 ? 4.495 0.617 -6.073 1.00 87.69 72 MET A O 1
ATOM 546 N N . GLY A 1 73 ? 5.251 0.464 -8.183 1.00 87.62 73 GLY A N 1
ATOM 547 C CA . GLY A 1 73 ? 4.003 -0.048 -8.744 1.00 87.62 73 GLY A CA 1
ATOM 548 C C . GLY A 1 73 ? 3.628 -1.411 -8.165 1.00 87.62 73 GLY A C 1
ATOM 549 O O . GLY A 1 73 ? 2.497 -1.593 -7.726 1.00 87.62 73 GLY A O 1
ATOM 550 N N . SER A 1 74 ? 4.577 -2.347 -8.087 1.00 91.19 74 SER A N 1
ATOM 551 C CA . SER A 1 74 ? 4.346 -3.683 -7.524 1.00 91.19 74 SER A CA 1
ATOM 552 C C . SER A 1 74 ? 3.978 -3.641 -6.038 1.00 91.19 74 SER A C 1
ATOM 554 O O . SER A 1 74 ? 3.044 -4.325 -5.630 1.00 91.19 74 SER A O 1
ATOM 556 N N . LEU A 1 75 ? 4.628 -2.776 -5.250 1.00 88.56 75 LEU A N 1
ATOM 557 C CA . LEU A 1 75 ? 4.287 -2.522 -3.845 1.00 88.56 75 LEU A CA 1
ATOM 558 C C . LEU A 1 75 ? 2.867 -1.957 -3.704 1.00 88.56 75 LEU A C 1
ATOM 560 O O . LEU A 1 75 ? 2.109 -2.406 -2.848 1.00 88.56 75 LEU A O 1
ATOM 564 N N . SER A 1 76 ? 2.482 -1.017 -4.573 1.00 89.06 76 SER A N 1
ATOM 565 C CA . SER A 1 76 ? 1.126 -0.459 -4.587 1.00 89.06 76 SER A CA 1
ATOM 566 C C . SER A 1 76 ? 0.072 -1.502 -4.961 1.00 89.06 76 SER A C 1
ATOM 568 O O . SER A 1 76 ? -0.994 -1.528 -4.352 1.00 89.06 76 SER A O 1
ATOM 570 N N . VAL A 1 77 ? 0.350 -2.361 -5.947 1.00 90.12 77 VAL A N 1
ATOM 571 C CA . VAL A 1 77 ? -0.564 -3.437 -6.366 1.00 90.12 77 VAL A CA 1
ATOM 572 C C . VAL A 1 77 ? -0.685 -4.497 -5.278 1.00 90.12 77 VAL A C 1
ATOM 574 O O . VAL A 1 77 ? -1.794 -4.934 -4.993 1.00 90.12 77 VAL A O 1
ATOM 577 N N . ALA A 1 78 ? 0.417 -4.868 -4.624 1.00 90.00 78 ALA A N 1
ATOM 578 C CA . ALA A 1 78 ? 0.390 -5.777 -3.483 1.00 90.00 78 ALA A CA 1
ATOM 579 C C . ALA A 1 78 ? -0.451 -5.202 -2.332 1.00 90.00 78 ALA A C 1
ATOM 581 O O . ALA A 1 78 ? -1.295 -5.904 -1.788 1.00 90.00 78 ALA A O 1
ATOM 582 N N . GLY A 1 79 ? -0.291 -3.913 -2.011 1.00 85.75 79 GLY A N 1
ATOM 583 C CA . GLY A 1 79 ? -1.117 -3.235 -1.007 1.00 85.75 79 GLY A CA 1
ATOM 584 C C . GLY A 1 79 ? -2.604 -3.208 -1.373 1.00 85.75 79 GLY A C 1
ATOM 585 O O . GLY A 1 79 ? -3.450 -3.509 -0.535 1.00 85.75 79 GLY A O 1
ATOM 586 N N . ALA A 1 80 ? -2.927 -2.915 -2.634 1.00 85.88 80 ALA A N 1
ATOM 587 C CA . ALA A 1 80 ? -4.303 -2.945 -3.128 1.00 85.88 80 ALA A CA 1
ATOM 588 C C . ALA A 1 80 ? -4.902 -4.360 -3.084 1.00 85.88 80 ALA A C 1
ATOM 590 O O . ALA A 1 80 ? -6.045 -4.528 -2.670 1.00 85.88 80 ALA A O 1
ATOM 591 N N . LEU A 1 81 ? -4.124 -5.383 -3.445 1.00 86.75 81 LEU A N 1
ATOM 592 C CA . LEU A 1 81 ? -4.553 -6.778 -3.388 1.00 86.75 81 LEU A CA 1
ATOM 593 C C . LEU A 1 81 ? -4.830 -7.216 -1.948 1.00 86.75 81 LEU A C 1
ATOM 595 O O . LEU A 1 81 ? -5.866 -7.815 -1.679 1.00 86.75 81 LEU A O 1
ATOM 599 N N . THR A 1 82 ? -3.956 -6.860 -1.006 1.00 81.06 82 THR A N 1
ATOM 600 C CA . THR A 1 82 ? -4.183 -7.107 0.425 1.00 81.06 82 THR A CA 1
ATOM 601 C C . THR A 1 82 ? -5.422 -6.371 0.935 1.00 81.06 82 THR A C 1
ATOM 603 O O . THR A 1 82 ? -6.151 -6.907 1.761 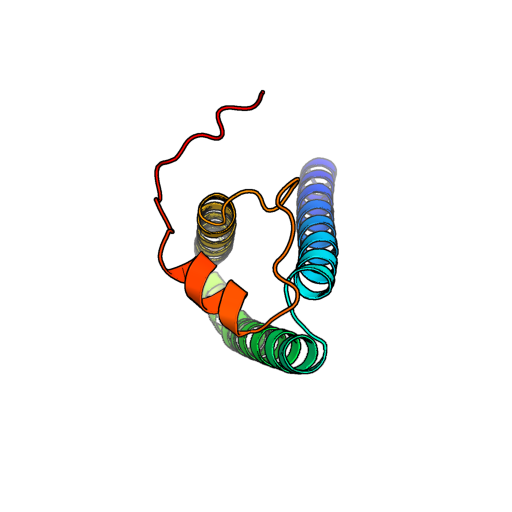1.00 81.06 82 THR A O 1
ATOM 606 N N . SER A 1 83 ? -5.715 -5.176 0.412 1.00 78.50 83 SER A N 1
ATOM 607 C CA . SER A 1 83 ? -6.949 -4.458 0.747 1.00 78.50 83 SER A CA 1
ATOM 608 C C . SER A 1 83 ? -8.209 -5.158 0.232 1.00 78.50 83 SER A C 1
ATOM 610 O O . SER A 1 83 ? -9.248 -5.007 0.857 1.00 78.50 83 SER A O 1
ATOM 612 N N . ILE A 1 84 ? -8.130 -5.910 -0.872 1.00 73.50 84 ILE A N 1
ATOM 613 C CA . ILE A 1 84 ? -9.234 -6.752 -1.372 1.00 73.50 84 ILE A CA 1
ATOM 614 C C . ILE A 1 84 ? -9.402 -8.003 -0.498 1.00 73.50 84 ILE A C 1
ATOM 616 O O . ILE A 1 84 ? -10.513 -8.493 -0.329 1.00 73.50 84 ILE A O 1
ATOM 620 N N . PHE A 1 85 ? -8.308 -8.519 0.071 1.00 67.25 85 PHE A N 1
ATOM 621 C CA . PHE A 1 85 ? -8.356 -9.615 1.044 1.00 67.25 85 PHE A CA 1
ATOM 622 C C . PHE A 1 85 ? -8.964 -9.211 2.388 1.00 67.25 85 PHE A C 1
ATOM 624 O O . PHE A 1 85 ? -9.382 -10.088 3.143 1.00 67.25 85 PHE A O 1
ATOM 631 N N . LEU A 1 86 ? -9.010 -7.915 2.700 1.00 61.47 86 LEU A N 1
ATOM 632 C CA . LEU A 1 86 ? -9.730 -7.424 3.863 1.00 61.47 86 LEU A CA 1
ATOM 633 C C . LEU A 1 86 ? -11.236 -7.481 3.545 1.00 61.47 86 LEU A C 1
ATOM 635 O O . LEU A 1 86 ? -11.677 -6.764 2.645 1.00 61.47 86 LEU A O 1
ATOM 639 N N . PRO A 1 87 ? -12.024 -8.337 4.226 1.00 54.69 87 PRO A N 1
ATOM 640 C CA . PRO A 1 87 ? -13.456 -8.422 3.984 1.00 54.69 87 PRO A CA 1
ATOM 641 C C . PRO A 1 87 ? -14.093 -7.056 4.230 1.00 54.69 87 PRO A C 1
ATOM 643 O O . PRO A 1 87 ? -13.713 -6.332 5.151 1.00 54.69 87 PRO A O 1
ATOM 646 N N . GLU A 1 88 ? -15.040 -6.706 3.368 1.00 57.47 88 GLU A N 1
ATOM 647 C CA . GLU A 1 88 ? -15.750 -5.438 3.411 1.00 57.47 88 GLU A CA 1
ATOM 648 C C . GLU A 1 88 ? -16.438 -5.284 4.778 1.00 57.47 88 GLU A C 1
ATOM 650 O O . GLU A 1 88 ? -17.378 -5.996 5.113 1.00 57.47 88 GLU A O 1
ATOM 655 N N . THR A 1 89 ? -15.930 -4.369 5.604 1.00 54.03 89 THR A N 1
ATOM 656 C CA . THR A 1 89 ? -16.411 -4.074 6.968 1.00 54.03 89 THR A CA 1
ATOM 657 C C . THR A 1 89 ? -17.654 -3.182 6.980 1.00 54.03 89 THR A C 1
ATOM 659 O O . THR A 1 89 ? -18.109 -2.745 8.037 1.00 54.03 89 THR A O 1
ATOM 662 N N . LEU A 1 90 ? -18.223 -2.896 5.808 1.00 45.41 90 LEU A N 1
ATOM 663 C CA . LEU A 1 90 ? -19.443 -2.119 5.661 1.00 45.41 90 LEU A CA 1
ATOM 664 C C . LEU A 1 90 ? -20.644 -3.025 5.999 1.00 45.41 90 LEU A C 1
ATOM 666 O O . LEU A 1 90 ? -20.824 -4.053 5.359 1.00 45.41 90 LEU A O 1
ATOM 670 N N . ASN A 1 91 ? -21.473 -2.625 6.974 1.00 43.75 91 ASN A N 1
ATOM 671 C CA . ASN A 1 91 ? -22.713 -3.298 7.429 1.00 43.75 91 ASN A CA 1
ATOM 672 C C . ASN A 1 91 ? -22.618 -4.482 8.417 1.00 43.75 91 ASN A C 1
ATOM 674 O O . ASN A 1 91 ? -23.627 -5.146 8.654 1.00 43.75 91 ASN A O 1
ATOM 678 N N . ILE A 1 92 ? -21.483 -4.725 9.073 1.00 52.16 92 ILE A N 1
ATOM 679 C CA . ILE A 1 92 ? -21.405 -5.744 10.138 1.00 52.16 92 ILE A CA 1
ATOM 680 C C . ILE A 1 92 ? -21.517 -5.056 11.508 1.00 52.16 92 ILE A C 1
ATOM 682 O O . ILE A 1 92 ? -20.887 -4.025 11.725 1.00 52.16 92 ILE A O 1
ATOM 686 N N . HIS A 1 93 ? -22.344 -5.576 12.425 1.00 43.03 93 HIS A N 1
ATOM 687 C CA . HIS A 1 93 ? -22.438 -5.051 13.796 1.00 43.03 93 HIS A CA 1
ATOM 688 C C . HIS A 1 93 ? -21.095 -5.289 14.492 1.00 43.03 93 HIS A C 1
ATOM 690 O O . HIS A 1 93 ? -20.706 -6.438 14.705 1.00 43.03 93 HIS A O 1
ATOM 696 N N . LEU A 1 94 ? -20.357 -4.211 14.764 1.00 50.47 94 LEU A N 1
ATOM 697 C CA . LEU A 1 94 ? -18.991 -4.326 15.250 1.00 50.47 94 LEU A CA 1
ATOM 698 C C . LEU A 1 94 ? -18.963 -4.781 16.715 1.00 50.47 94 LEU A C 1
ATOM 700 O O . LEU A 1 94 ? -19.648 -4.184 17.552 1.00 50.47 94 LEU A O 1
ATOM 704 N N . PRO A 1 95 ? -18.142 -5.792 17.031 1.00 47.94 95 PRO A N 1
ATOM 705 C CA . PRO A 1 95 ? -17.953 -6.251 18.394 1.00 47.94 95 PRO A CA 1
ATOM 706 C C . PRO A 1 95 ? -17.354 -5.142 19.260 1.00 47.94 95 PRO A C 1
ATOM 708 O O . PRO A 1 95 ? -16.305 -4.582 18.941 1.00 47.94 95 PRO A O 1
ATOM 711 N N . GLN A 1 96 ? -18.015 -4.799 20.365 1.00 49.31 96 GLN A N 1
ATOM 712 C CA . GLN A 1 96 ? -17.570 -3.716 21.254 1.00 49.31 96 GLN A CA 1
ATOM 713 C C . GLN A 1 96 ? -16.480 -4.172 22.238 1.00 49.31 96 GLN A C 1
ATOM 715 O O . GLN A 1 96 ? -15.970 -3.364 23.019 1.00 49.31 96 GLN A O 1
ATOM 720 N N . THR A 1 97 ? -16.108 -5.456 22.219 1.00 56.91 97 THR A N 1
ATOM 721 C CA . THR A 1 97 ? -15.198 -6.073 23.191 1.00 56.91 97 THR A CA 1
ATOM 722 C C . THR A 1 97 ? -14.067 -6.861 22.522 1.00 56.91 97 THR A C 1
ATOM 724 O O . THR A 1 97 ? -14.226 -7.417 21.439 1.00 56.91 97 THR A O 1
ATOM 727 N N . ILE A 1 98 ? -12.898 -6.908 23.182 1.00 57.47 98 ILE A N 1
ATOM 728 C CA . ILE A 1 98 ? -11.702 -7.639 22.711 1.00 57.47 98 ILE A CA 1
ATOM 729 C C . ILE A 1 98 ? -12.021 -9.127 22.466 1.00 57.47 98 ILE A C 1
ATOM 731 O O . ILE A 1 98 ? -11.540 -9.704 21.496 1.00 57.47 98 ILE A O 1
ATOM 735 N N . GLU A 1 99 ? -12.878 -9.714 23.305 1.00 58.91 99 GLU A N 1
ATOM 736 C CA . GLU A 1 99 ? -13.250 -11.135 23.275 1.00 58.91 99 GLU A CA 1
ATOM 737 C C . GLU A 1 99 ? -14.089 -11.504 22.038 1.00 58.91 99 GLU A C 1
ATOM 739 O O . GLU A 1 99 ? -13.881 -12.542 21.411 1.00 58.91 99 GLU A O 1
ATOM 744 N N . GLU A 1 100 ? -14.982 -10.614 21.602 1.00 57.00 100 GLU A N 1
ATOM 745 C CA . GLU A 1 100 ? -15.721 -10.797 20.350 1.00 57.00 100 GLU A CA 1
ATOM 746 C C . GLU A 1 100 ? -14.838 -10.540 19.106 1.00 57.00 100 GLU A C 1
ATOM 748 O O . GLU A 1 100 ? -15.075 -11.122 18.046 1.00 57.00 100 GLU A O 1
ATOM 753 N N . GLY A 1 101 ? -13.785 -9.720 19.229 1.00 59.28 101 GLY A N 1
ATOM 754 C CA . GLY A 1 101 ? -12.768 -9.539 18.186 1.00 59.28 101 GLY A CA 1
ATOM 755 C C . GLY A 1 101 ? -11.924 -10.797 17.938 1.00 59.28 101 GLY A C 1
ATOM 756 O O . GLY A 1 101 ? -11.609 -11.108 16.789 1.00 59.28 101 GLY A O 1
ATOM 757 N N . GLU A 1 102 ? -11.606 -11.559 18.990 1.00 60.94 102 GLU A N 1
ATOM 758 C CA . GLU A 1 102 ? -10.914 -12.853 18.867 1.00 60.94 102 GLU A CA 1
ATOM 759 C C . GLU A 1 102 ? -11.801 -13.923 18.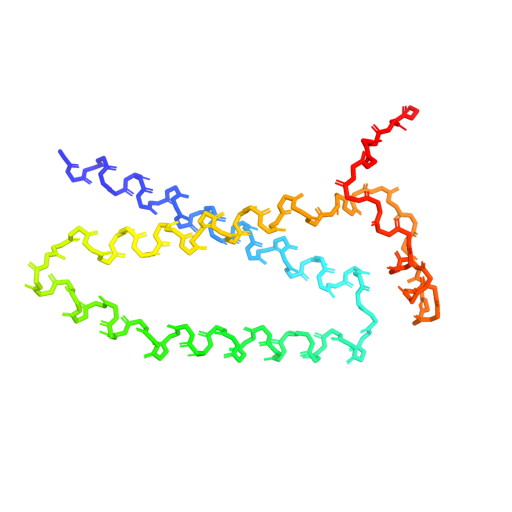209 1.00 60.94 102 GLU A C 1
ATOM 761 O O . GLU A 1 102 ? -11.326 -14.688 17.369 1.00 60.94 102 GLU A O 1
ATOM 766 N N . MET A 1 103 ? -13.104 -13.927 18.509 1.00 54.56 103 MET A N 1
ATOM 767 C CA . MET A 1 103 ? -14.089 -14.821 17.884 1.00 54.56 103 MET A CA 1
ATOM 768 C C . MET A 1 103 ? -14.296 -14.516 16.392 1.00 54.56 103 MET A C 1
ATOM 770 O O . MET A 1 103 ? -14.372 -15.435 15.579 1.00 54.56 103 MET A O 1
ATOM 774 N N . PHE A 1 104 ? -14.313 -13.236 16.001 1.00 56.44 104 PHE A N 1
ATOM 775 C CA . PHE A 1 104 ? -14.401 -12.825 14.592 1.00 56.44 104 PHE A CA 1
ATOM 776 C C . PHE A 1 104 ? -13.162 -13.254 13.783 1.00 56.44 104 PHE A C 1
ATOM 778 O O . PHE A 1 104 ? -13.255 -13.545 1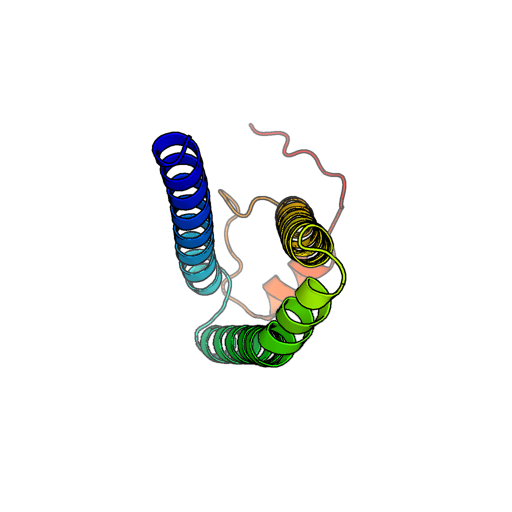2.591 1.00 56.44 104 PHE A O 1
ATOM 785 N N . GLY A 1 105 ? -12.003 -13.359 14.445 1.00 52.78 105 GLY A N 1
ATOM 786 C CA . GLY A 1 105 ? -10.762 -13.886 13.874 1.00 52.78 105 GLY A CA 1
ATOM 787 C C . GLY A 1 105 ? -10.782 -15.386 13.552 1.00 52.78 105 GLY A C 1
ATOM 788 O O . GLY A 1 105 ? -10.000 -15.842 12.716 1.00 52.78 105 GLY A O 1
ATOM 789 N N . ALA A 1 106 ? -11.669 -16.161 14.179 1.00 53.31 106 ALA A N 1
ATOM 790 C CA . ALA A 1 106 ? -11.755 -17.608 13.979 1.00 53.31 106 ALA A CA 1
ATOM 791 C C . ALA A 1 106 ? -12.560 -18.007 12.724 1.00 53.31 106 ALA A C 1
ATOM 793 O O . ALA A 1 106 ? -12.335 -19.085 12.174 1.00 53.31 106 ALA A O 1
ATOM 794 N N . ASP A 1 107 ? -13.443 -17.131 12.231 1.00 51.28 107 ASP A N 1
ATOM 795 C CA . ASP A 1 107 ? -14.365 -17.393 11.111 1.00 51.28 107 ASP A CA 1
ATOM 796 C C . ASP A 1 107 ? -13.925 -16.748 9.776 1.00 51.28 107 ASP A C 1
ATOM 798 O O . ASP A 1 107 ? -14.734 -16.553 8.864 1.00 51.28 107 ASP A O 1
ATOM 802 N N . PHE A 1 108 ? -12.630 -16.436 9.609 1.00 53.97 108 PHE A N 1
ATOM 803 C CA . PHE A 1 108 ? -12.073 -15.895 8.356 1.00 53.97 108 PHE A CA 1
ATOM 804 C C . PHE A 1 108 ? -12.145 -16.913 7.203 1.00 53.97 108 PHE A C 1
ATOM 806 O O . PHE A 1 108 ? -11.173 -17.572 6.824 1.00 53.97 108 PHE A O 1
ATOM 813 N N . LYS A 1 109 ? -13.319 -17.023 6.585 1.00 51.25 109 LYS A N 1
ATOM 814 C CA . LYS A 1 109 ? -13.537 -17.777 5.354 1.00 51.25 109 LYS A CA 1
ATOM 815 C C . LYS A 1 109 ? -13.244 -16.855 4.171 1.00 51.25 109 LYS A C 1
ATOM 817 O O . LYS A 1 109 ? -14.098 -16.088 3.738 1.00 51.25 109 LYS A O 1
ATOM 822 N N . LEU A 1 110 ? -12.030 -16.981 3.627 1.00 52.72 110 LEU A N 1
ATOM 823 C CA . LEU A 1 110 ? -11.446 -16.252 2.479 1.00 52.72 110 LEU A CA 1
ATOM 824 C C . LEU A 1 110 ? -12.329 -16.189 1.208 1.00 52.72 110 LEU A C 1
ATOM 826 O O . LEU A 1 110 ? -11.989 -15.518 0.239 1.00 52.72 110 LEU A O 1
ATOM 830 N N . TRP A 1 111 ? -13.427 -16.947 1.178 1.00 46.72 111 TRP A N 1
ATOM 831 C CA . TRP A 1 111 ? -14.255 -17.196 0.002 1.00 46.72 111 TRP A CA 1
ATOM 832 C C . TRP A 1 111 ? -15.763 -17.154 0.295 1.00 46.72 111 TRP A C 1
ATOM 834 O O . TRP A 1 111 ? -16.562 -17.711 -0.455 1.00 46.72 111 TRP A O 1
ATOM 844 N N . SER A 1 112 ? -16.179 -16.515 1.391 1.00 48.59 112 SER A N 1
ATOM 845 C CA . SER A 1 112 ? -17.598 -16.238 1.622 1.00 48.59 112 SER A CA 1
ATOM 846 C C . SER A 1 112 ? -17.987 -14.947 0.911 1.00 48.59 112 SER A C 1
ATOM 848 O O . SER A 1 112 ? -17.741 -13.845 1.389 1.00 48.59 112 SER A O 1
ATOM 850 N N . CYS A 1 113 ? -18.590 -15.108 -0.263 1.00 44.06 113 CYS A N 1
ATOM 851 C CA . CYS A 1 113 ? -19.331 -14.060 -0.951 1.00 44.06 113 CYS A CA 1
ATOM 852 C C . CYS A 1 113 ? -20.423 -13.514 -0.005 1.00 44.06 113 CYS A C 1
ATOM 854 O O . CYS A 1 113 ? -21.157 -14.329 0.567 1.00 44.06 113 CYS A O 1
ATOM 856 N N . PRO A 1 114 ? -20.581 -12.188 0.163 1.00 53.94 114 PRO A N 1
ATOM 857 C CA . PRO A 1 114 ? -21.723 -11.650 0.884 1.00 53.94 114 PRO A CA 1
ATOM 858 C C . PRO A 1 114 ? -22.976 -11.958 0.061 1.00 53.94 114 PRO A C 1
ATOM 860 O O . PRO A 1 114 ? -23.213 -11.385 -1.001 1.00 53.94 114 PRO A O 1
ATOM 863 N N . THR A 1 115 ? -23.768 -12.920 0.528 1.00 44.44 115 THR A N 1
ATOM 864 C CA . THR A 1 115 ? -25.175 -13.007 0.144 1.00 44.44 115 THR A CA 1
ATOM 865 C C . THR A 1 115 ? -25.898 -11.965 0.984 1.00 44.44 115 THR A C 1
ATOM 867 O O . THR A 1 115 ? -26.189 -12.173 2.158 1.00 44.44 115 THR A O 1
ATOM 870 N N . LEU A 1 116 ? -26.078 -10.795 0.374 1.00 37.62 116 LEU A N 1
ATOM 871 C CA . LEU A 1 116 ? -26.995 -9.754 0.826 1.00 37.62 116 LEU A CA 1
ATOM 872 C C . LEU A 1 116 ? -28.412 -10.355 0.968 1.00 37.62 116 LEU A C 1
ATOM 874 O O . LEU A 1 116 ? -28.820 -11.088 0.059 1.00 37.62 116 LEU A O 1
ATOM 878 N N . PRO A 1 117 ? -29.187 -10.051 2.021 1.00 40.94 117 PRO A N 1
ATOM 879 C CA . PRO A 1 117 ? -30.622 -9.854 1.857 1.00 40.94 117 PRO A CA 1
ATOM 880 C C . PRO A 1 117 ? -30.916 -8.534 1.125 1.00 40.94 117 PRO A C 1
ATOM 882 O O . PRO A 1 117 ? -30.167 -7.550 1.331 1.00 40.94 117 PRO A O 1
#

Foldseek 3Di:
DVVVVVVVVVVVVVVVVVVVVVVLVCLVPADDPVVSVVVVVVVVVVVVVVVVCVVVLVVVCVVPVVRSVCVVVVVVVVVVVVVVQPPDPPPDDHDPDPVVVVVVVVPSPSDDDDPDD